Protein AF-A0A7J5C354-F1 (afdb_monomer_lite)

Radius of gyration: 28.94 Å; chains: 1; bounding box: 84×66×58 Å

pLDDT: mean 75.02, std 18.21, range [40.84, 97.62]

Secondary structure (DSSP, 8-state):
---------------------------PPPSSSSS--TT-TTTTSTTEEEEEPEEESSPPSEEEEPPGGGTT-EEEEEGGGTEEEEE----SSPPEEEEEE-SSSSSEEEEEE-S-TT-EEEEE----TT--

Structure (mmCIF, N/CA/C/O backbone):
data_AF-A0A7J5C354-F1
#
_entry.id   AF-A0A7J5C354-F1
#
loop_
_atom_site.group_PDB
_atom_site.id
_atom_site.type_symbol
_atom_site.label_atom_id
_atom_site.label_alt_id
_atom_site.label_comp_id
_atom_site.label_asym_id
_atom_site.label_entity_id
_atom_site.label_seq_id
_atom_site.pdbx_PDB_ins_code
_atom_site.Cartn_x
_atom_site.Cartn_y
_atom_site.Cartn_z
_atom_site.occupancy
_atom_site.B_iso_or_equiv
_atom_site.auth_seq_id
_atom_site.auth_comp_id
_atom_site.auth_asym_id
_atom_site.auth_atom_id
_atom_site.pdbx_PDB_model_num
ATOM 1 N N . MET A 1 1 ? -69.426 -52.991 -34.929 1.00 41.06 1 MET A N 1
ATOM 2 C CA . MET A 1 1 ? -69.082 -53.230 -36.351 1.00 41.06 1 MET A CA 1
ATOM 3 C C . MET A 1 1 ? -67.685 -52.694 -36.644 1.00 41.06 1 MET A C 1
ATOM 5 O O . MET A 1 1 ? -67.251 -51.748 -36.005 1.00 41.06 1 MET A O 1
ATOM 9 N N . ARG A 1 2 ? -66.970 -53.390 -37.529 1.00 40.84 2 ARG A N 1
ATOM 10 C CA . ARG A 1 2 ? -65.531 -53.317 -37.840 1.00 40.84 2 ARG A CA 1
ATOM 11 C C . ARG A 1 2 ? -65.132 -52.102 -38.697 1.00 40.84 2 ARG A C 1
ATOM 13 O O . ARG A 1 2 ? -65.842 -51.805 -39.645 1.00 40.84 2 ARG A O 1
ATOM 20 N N . SER A 1 3 ? -63.875 -51.668 -38.505 1.00 42.50 3 SER A N 1
ATOM 21 C CA . SER A 1 3 ? -62.940 -51.112 -39.516 1.00 42.50 3 SER A CA 1
ATOM 22 C C . SER A 1 3 ? -63.270 -49.700 -40.048 1.00 42.50 3 SER A C 1
ATOM 24 O O . SER A 1 3 ? -64.398 -49.422 -40.409 1.00 42.50 3 SER A O 1
ATOM 26 N N . ARG A 1 4 ? -62.328 -48.756 -40.178 1.00 48.09 4 ARG A N 1
ATOM 27 C CA . ARG A 1 4 ? -61.074 -48.873 -40.938 1.00 48.09 4 ARG A CA 1
ATOM 28 C C . ARG A 1 4 ? -59.965 -47.964 -40.399 1.00 48.09 4 ARG A C 1
ATOM 30 O O . ARG A 1 4 ? -60.183 -46.802 -40.081 1.00 48.09 4 ARG A O 1
ATOM 37 N N . ARG A 1 5 ? -58.751 -48.521 -40.394 1.00 53.00 5 ARG A N 1
ATOM 38 C CA . ARG A 1 5 ? -57.476 -47.796 -40.337 1.00 53.00 5 ARG A CA 1
ATOM 39 C C . ARG A 1 5 ? -57.291 -46.985 -41.623 1.00 53.00 5 ARG A C 1
ATOM 41 O O . ARG A 1 5 ? -57.508 -47.521 -42.707 1.00 53.00 5 ARG A O 1
ATOM 48 N N . GLY A 1 6 ? -56.790 -45.762 -41.493 1.00 42.88 6 GLY A N 1
ATOM 49 C CA . GLY A 1 6 ? -56.187 -44.994 -42.579 1.00 42.88 6 GLY A CA 1
ATOM 50 C C . GLY A 1 6 ? -54.877 -44.393 -42.085 1.00 42.88 6 GLY A C 1
ATOM 51 O O . GLY A 1 6 ? -54.881 -43.413 -41.352 1.00 42.88 6 GLY A O 1
ATOM 52 N N . ALA A 1 7 ? -53.763 -45.035 -42.433 1.00 50.69 7 ALA A N 1
ATOM 53 C CA . ALA A 1 7 ? -52.416 -44.565 -42.148 1.00 50.69 7 ALA A CA 1
ATOM 54 C C . ALA A 1 7 ? -51.998 -43.534 -43.209 1.00 50.69 7 ALA A C 1
ATOM 56 O O . ALA A 1 7 ? -51.934 -43.862 -44.393 1.00 50.69 7 ALA A O 1
ATOM 57 N N . GLY A 1 8 ? -51.690 -42.309 -42.780 1.00 41.59 8 GLY A N 1
ATOM 58 C CA . GLY A 1 8 ? -51.136 -41.237 -43.608 1.00 41.59 8 GLY A CA 1
ATOM 59 C C . GLY A 1 8 ? -49.767 -40.822 -43.078 1.00 41.59 8 GLY A C 1
ATOM 60 O O . GLY A 1 8 ? -49.633 -40.423 -41.931 1.00 41.59 8 GLY A O 1
ATOM 61 N N . LYS A 1 9 ? -48.742 -41.011 -43.902 1.00 46.34 9 LYS A N 1
ATOM 62 C CA . LYS A 1 9 ? -47.310 -40.933 -43.594 1.00 46.34 9 LYS A CA 1
ATOM 63 C C . LYS A 1 9 ? -46.819 -39.530 -43.187 1.00 46.34 9 LYS A C 1
ATOM 65 O O . LYS A 1 9 ? -47.118 -38.559 -43.860 1.00 46.34 9 LYS A O 1
ATOM 70 N N . ARG A 1 10 ? -45.894 -39.545 -42.214 1.00 53.97 10 ARG A N 1
ATOM 71 C CA . ARG A 1 10 ? -44.589 -38.846 -42.175 1.00 53.97 10 ARG A CA 1
ATOM 72 C C . ARG A 1 10 ? -44.580 -37.332 -42.436 1.00 53.97 10 ARG A C 1
ATOM 74 O O . ARG A 1 10 ? -44.606 -36.942 -43.590 1.00 53.97 10 ARG A O 1
ATOM 81 N N . VAL A 1 11 ? -44.193 -36.558 -41.419 1.00 53.00 11 VAL A N 1
ATOM 82 C CA . VAL A 1 11 ? -43.000 -35.694 -41.514 1.00 53.00 11 VAL A CA 1
ATOM 83 C C . VAL A 1 11 ? -42.282 -35.718 -40.164 1.00 53.00 11 VAL A C 1
ATOM 85 O O . VAL A 1 11 ? -42.806 -35.286 -39.144 1.00 53.00 11 VAL A O 1
ATOM 88 N N . ARG A 1 12 ? -41.074 -36.287 -40.172 1.00 53.81 12 ARG A N 1
ATOM 89 C CA . ARG A 1 12 ? -40.059 -36.086 -39.137 1.00 53.81 12 ARG A CA 1
ATOM 90 C C . ARG A 1 12 ? -39.558 -34.652 -39.290 1.00 53.81 12 ARG A C 1
ATOM 92 O O . ARG A 1 12 ? -39.029 -34.323 -40.345 1.00 53.81 12 ARG A O 1
ATOM 99 N N . GLY A 1 13 ? -39.706 -33.837 -38.259 1.00 43.84 13 GLY A N 1
ATOM 100 C CA . GLY A 1 13 ? -39.138 -32.495 -38.206 1.00 43.84 13 GLY A CA 1
ATOM 101 C C . GLY A 1 13 ? -38.807 -32.165 -36.765 1.00 43.84 13 GLY A C 1
ATOM 102 O O . GLY A 1 13 ? -39.569 -31.477 -36.098 1.00 43.84 13 GLY A O 1
ATOM 103 N N . ALA A 1 14 ? -37.716 -32.739 -36.261 1.00 53.66 14 ALA A N 1
ATOM 104 C CA . ALA A 1 14 ? -37.147 -32.341 -34.984 1.00 53.66 14 ALA A CA 1
ATOM 105 C C . ALA A 1 14 ? -36.597 -30.918 -35.144 1.00 53.66 14 ALA A C 1
ATOM 107 O O . ALA A 1 14 ? -35.509 -30.728 -35.681 1.00 53.66 14 ALA A O 1
ATOM 108 N N . PHE A 1 15 ? -37.362 -29.919 -34.711 1.00 48.12 15 PHE A N 1
ATOM 109 C CA . PHE A 1 15 ? -36.825 -28.585 -34.484 1.00 48.12 15 PHE A CA 1
ATOM 110 C C . PHE A 1 15 ? -36.019 -28.630 -33.183 1.00 48.12 15 PHE A C 1
ATOM 112 O O . PHE A 1 15 ? -36.548 -28.442 -32.091 1.00 48.12 15 PHE A O 1
ATOM 119 N N . LEU A 1 16 ? -34.728 -28.945 -33.311 1.00 48.88 16 LEU A N 1
ATOM 120 C CA . LEU A 1 16 ? -33.728 -28.651 -32.291 1.00 48.88 16 LEU A CA 1
ATOM 121 C C . LEU A 1 16 ? -33.633 -27.127 -32.178 1.00 48.88 16 LEU A C 1
ATOM 123 O O . LEU A 1 16 ? -32.954 -26.474 -32.968 1.00 48.88 16 LEU A O 1
ATOM 127 N N . ALA A 1 17 ? -34.359 -26.557 -31.220 1.00 55.78 17 ALA A N 1
ATOM 128 C CA . ALA A 1 17 ? -34.160 -25.180 -30.807 1.00 55.78 17 ALA A CA 1
ATOM 129 C C . ALA A 1 17 ? -32.793 -25.090 -30.114 1.00 55.78 17 ALA A C 1
ATOM 131 O O . ALA A 1 17 ? -32.635 -25.496 -28.963 1.00 55.78 17 ALA A O 1
ATOM 132 N N . PHE A 1 18 ? -31.786 -24.602 -30.838 1.00 49.00 18 PHE A N 1
ATOM 133 C CA . PHE A 1 18 ? -30.510 -24.202 -30.257 1.00 49.00 18 PHE A CA 1
ATOM 134 C C . PHE A 1 18 ? -30.763 -22.965 -29.387 1.00 49.00 18 PHE A C 1
ATOM 136 O O . PHE A 1 18 ? -30.894 -21.850 -29.892 1.00 49.00 18 PHE A O 1
ATOM 143 N N . VAL A 1 19 ? -30.878 -23.159 -28.074 1.00 58.47 19 VAL A N 1
ATOM 144 C CA . VAL A 1 19 ? -30.864 -22.057 -27.109 1.00 58.47 19 VAL A CA 1
ATOM 145 C C . VAL A 1 19 ? -29.415 -21.584 -27.001 1.00 58.47 19 VAL A C 1
ATOM 147 O O . VAL A 1 19 ? -28.620 -22.138 -26.250 1.00 58.47 19 VAL A O 1
ATOM 150 N N . MET A 1 20 ? -29.048 -20.583 -27.800 1.00 58.53 20 MET A N 1
ATOM 151 C CA . MET A 1 20 ? -27.792 -19.852 -27.629 1.00 58.53 20 MET A CA 1
ATOM 152 C C . MET A 1 20 ? -27.922 -18.951 -26.395 1.00 58.53 20 MET A C 1
ATOM 154 O O . MET A 1 20 ? -28.335 -17.798 -26.493 1.00 58.53 20 MET A O 1
ATOM 158 N N . THR A 1 21 ? -27.579 -19.465 -25.214 1.00 58.56 21 THR A N 1
ATOM 159 C CA . THR A 1 21 ? -27.272 -18.610 -24.062 1.00 58.56 21 THR A CA 1
ATOM 160 C C . THR A 1 21 ? -25.921 -17.949 -24.308 1.00 58.56 21 THR A C 1
ATOM 162 O O . THR A 1 21 ? -24.876 -18.493 -23.956 1.00 58.56 21 THR A O 1
ATOM 165 N N . ALA A 1 22 ? -25.934 -16.775 -24.937 1.00 60.44 22 ALA A N 1
ATOM 166 C CA . ALA A 1 22 ? -24.787 -15.883 -24.932 1.00 60.44 22 ALA A CA 1
ATOM 167 C C . ALA A 1 22 ? -24.626 -15.329 -23.509 1.00 60.44 22 ALA A C 1
ATOM 169 O O . ALA A 1 22 ? -25.259 -14.343 -23.135 1.00 60.44 22 ALA A O 1
ATOM 170 N N . VAL A 1 23 ? -23.806 -15.988 -22.688 1.00 58.62 23 VAL A N 1
ATOM 171 C CA . VAL A 1 23 ? -23.314 -15.394 -21.442 1.00 58.62 23 VAL A CA 1
ATOM 172 C C . VAL A 1 23 ? -22.273 -14.359 -21.849 1.00 58.62 23 VAL A C 1
ATOM 174 O O . VAL A 1 23 ? -21.093 -14.666 -22.008 1.00 58.62 23 VAL A O 1
ATOM 177 N N . ALA A 1 24 ? -22.721 -13.131 -22.089 1.00 59.75 24 ALA A N 1
ATOM 178 C CA . ALA A 1 24 ? -21.814 -12.007 -22.209 1.00 59.75 24 ALA A CA 1
ATOM 179 C C . ALA A 1 24 ? -21.219 -11.745 -20.820 1.00 59.75 24 ALA A C 1
ATOM 181 O O . ALA A 1 24 ? -21.842 -11.107 -19.971 1.00 59.75 24 ALA A O 1
ATOM 182 N N . VAL A 1 25 ? -20.020 -12.275 -20.571 1.00 57.56 25 VAL A N 1
ATOM 183 C CA . VAL A 1 25 ? -19.185 -11.830 -19.454 1.00 57.56 25 VAL A CA 1
ATOM 184 C C . VAL A 1 25 ? -18.663 -10.455 -19.844 1.00 57.56 25 VA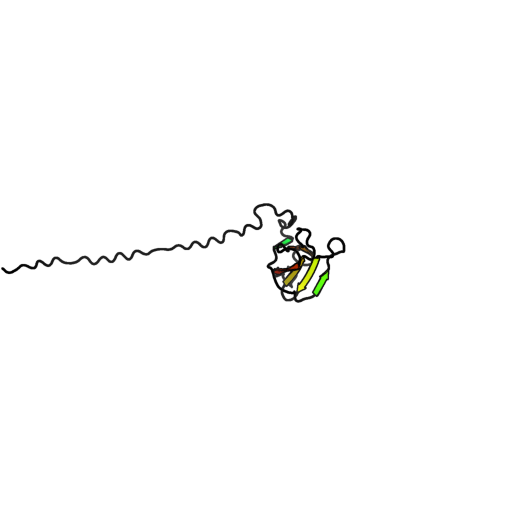L A C 1
ATOM 186 O O . VAL A 1 25 ? -17.571 -10.307 -20.387 1.00 57.56 25 VAL A O 1
ATOM 189 N N . PHE A 1 26 ? -19.480 -9.432 -19.620 1.00 51.19 26 PHE A N 1
ATOM 190 C CA . PHE A 1 26 ? -18.960 -8.082 -19.549 1.00 51.19 26 PHE A CA 1
ATOM 191 C C . PHE A 1 26 ? -18.091 -8.041 -18.295 1.00 51.19 26 PHE A C 1
ATOM 193 O O . PHE A 1 26 ? -18.604 -7.988 -17.177 1.00 51.19 26 PHE A O 1
ATOM 200 N N . ALA A 1 27 ? -16.771 -8.096 -18.473 1.00 59.84 27 ALA A N 1
ATOM 201 C CA . ALA A 1 27 ? -15.861 -7.515 -17.503 1.00 59.84 27 ALA A CA 1
ATOM 202 C C . ALA A 1 27 ? -16.174 -6.015 -17.487 1.00 59.84 27 ALA A C 1
ATOM 204 O O . ALA A 1 27 ? -15.589 -5.234 -18.234 1.00 59.84 27 ALA A O 1
ATOM 205 N N . ALA A 1 28 ? -17.201 -5.631 -16.726 1.00 52.44 28 ALA A N 1
ATOM 206 C CA . ALA A 1 28 ? -17.441 -4.238 -16.430 1.00 52.44 28 ALA A CA 1
ATOM 207 C C . ALA A 1 28 ? -16.132 -3.708 -15.830 1.00 52.44 28 ALA A C 1
ATOM 209 O O . ALA A 1 28 ? -15.586 -4.371 -14.938 1.00 52.44 28 ALA A O 1
ATOM 210 N N . PRO A 1 29 ? -15.589 -2.579 -16.317 1.00 45.75 29 PRO A N 1
ATOM 211 C CA . PRO A 1 29 ? -14.479 -1.945 -15.631 1.00 45.75 29 PRO A CA 1
ATOM 212 C C . PRO A 1 29 ? -14.900 -1.779 -14.173 1.00 45.75 29 PRO A C 1
ATOM 214 O O . PRO A 1 29 ? -15.980 -1.254 -13.886 1.00 45.75 29 PRO A O 1
ATOM 217 N N . THR A 1 30 ? -14.100 -2.318 -13.255 1.00 49.75 30 THR A N 1
ATOM 218 C CA . THR A 1 30 ? -14.348 -2.149 -11.827 1.00 49.75 30 THR A CA 1
ATOM 219 C C . THR A 1 30 ? -14.475 -0.650 -11.560 1.00 49.75 30 THR A C 1
ATOM 221 O O . THR A 1 30 ? -13.612 0.106 -12.014 1.00 49.75 30 THR A O 1
ATOM 224 N N . PRO A 1 31 ? -15.531 -0.188 -10.870 1.00 47.19 31 PRO A N 1
ATOM 225 C CA . PRO A 1 31 ? -15.705 1.219 -10.548 1.00 47.19 31 PRO A CA 1
ATOM 226 C C . PRO A 1 31 ? -14.689 1.602 -9.467 1.00 47.19 31 PRO A C 1
ATOM 228 O O . PRO A 1 31 ? -15.018 1.692 -8.291 1.00 47.19 31 PRO A O 1
ATOM 231 N N . SER A 1 32 ? -13.428 1.769 -9.850 1.00 53.28 32 SER A N 1
ATOM 232 C CA . SER A 1 32 ? -12.377 2.304 -8.984 1.00 53.28 32 SER A CA 1
ATOM 233 C C . SER 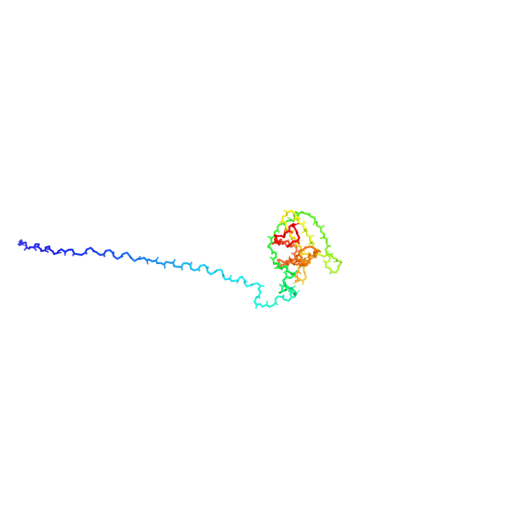A 1 32 ? -11.823 3.632 -9.490 1.00 53.28 32 SER A C 1
ATOM 235 O O . SER A 1 32 ? -10.982 4.207 -8.813 1.00 53.28 32 SER A O 1
ATOM 237 N N . MET A 1 33 ? -12.264 4.132 -10.654 1.00 52.56 33 MET A N 1
ATOM 238 C CA . MET A 1 33 ? -11.662 5.326 -11.275 1.00 52.56 33 MET A CA 1
ATOM 239 C C . MET A 1 33 ? -12.642 6.245 -12.028 1.00 52.56 33 MET A C 1
ATOM 241 O O . MET A 1 33 ? -12.201 7.056 -12.833 1.00 52.56 33 MET A O 1
ATOM 245 N N . ALA A 1 34 ? -13.960 6.118 -11.835 1.00 44.38 34 ALA A N 1
ATOM 246 C CA . ALA A 1 34 ? -14.932 6.924 -12.596 1.00 44.38 34 ALA A CA 1
ATOM 247 C C . ALA A 1 34 ? -15.381 8.218 -11.891 1.00 44.38 34 ALA A C 1
ATOM 249 O O . ALA A 1 34 ? -15.974 9.078 -12.532 1.00 44.38 34 ALA A O 1
ATOM 250 N N . ASP A 1 35 ? -15.075 8.377 -10.604 1.00 45.75 35 ASP A N 1
ATOM 251 C CA . ASP A 1 35 ? -15.229 9.639 -9.882 1.00 45.75 35 ASP A CA 1
ATOM 252 C C . ASP A 1 35 ? -13.925 9.847 -9.114 1.00 45.75 35 ASP A C 1
ATOM 254 O O . ASP A 1 35 ? -13.480 8.930 -8.420 1.00 45.75 35 ASP A O 1
ATOM 258 N N . GLY A 1 36 ? -13.239 10.962 -9.360 1.00 49.16 36 GLY A N 1
ATOM 259 C CA . GLY A 1 36 ? -11.841 11.161 -8.981 1.00 49.16 36 GLY A CA 1
ATOM 260 C C . GLY A 1 36 ? -11.607 10.893 -7.497 1.00 49.16 36 GLY A C 1
ATOM 261 O O . GLY A 1 36 ? -11.952 11.715 -6.649 1.00 49.16 36 GLY A O 1
ATOM 262 N N . ASP A 1 37 ? -11.003 9.747 -7.175 1.00 55.84 37 ASP A N 1
ATOM 263 C CA . ASP A 1 37 ? -10.562 9.455 -5.819 1.00 55.84 37 ASP A CA 1
ATOM 264 C C . ASP A 1 37 ? -9.441 10.441 -5.485 1.00 55.84 37 ASP A C 1
ATOM 266 O O . ASP A 1 37 ? -8.295 10.269 -5.900 1.00 55.84 37 ASP A O 1
ATOM 270 N N . LEU A 1 38 ? -9.779 11.501 -4.745 1.00 59.56 38 LEU A N 1
ATOM 271 C CA . LEU A 1 38 ? -8.856 12.567 -4.340 1.00 59.56 38 LEU A CA 1
ATOM 272 C C . LEU A 1 38 ? -7.647 12.045 -3.539 1.00 59.56 38 LEU A C 1
ATOM 274 O O . LEU A 1 38 ? -6.719 12.801 -3.266 1.00 59.56 38 LEU A O 1
ATOM 278 N N . TYR A 1 39 ? -7.636 10.767 -3.148 1.00 62.66 39 TYR A N 1
ATOM 279 C CA . TYR A 1 39 ? -6.470 10.107 -2.562 1.00 62.66 39 TYR A CA 1
ATOM 280 C C . TYR A 1 39 ? -5.390 9.734 -3.580 1.00 62.66 39 TYR A C 1
ATOM 282 O O . TYR A 1 39 ? -4.227 9.603 -3.210 1.00 62.66 39 TYR A O 1
ATOM 290 N N . PHE A 1 40 ? -5.753 9.566 -4.847 1.00 71.69 40 PHE A N 1
ATOM 291 C CA . PHE A 1 40 ? -4.880 9.104 -5.920 1.00 71.69 40 PHE A CA 1
ATOM 292 C C . PHE A 1 40 ? -4.505 10.242 -6.883 1.00 71.69 40 PHE A C 1
ATOM 294 O O . PHE A 1 40 ? -4.404 10.060 -8.096 1.00 71.69 40 PHE A O 1
ATOM 301 N N . VAL A 1 41 ? -4.256 11.439 -6.340 1.00 66.38 41 VAL A N 1
ATOM 302 C CA . VAL A 1 41 ? -3.711 12.561 -7.119 1.00 66.38 41 VAL A CA 1
ATOM 303 C C . VAL A 1 41 ? -2.344 12.158 -7.685 1.00 66.38 41 VAL A C 1
ATOM 305 O O . VAL A 1 41 ? -1.414 11.876 -6.931 1.00 66.38 41 VAL A O 1
ATOM 308 N N . GLY A 1 42 ? -2.230 12.124 -9.017 1.00 69.44 42 GLY A N 1
ATOM 309 C CA . GLY A 1 42 ? -1.021 11.708 -9.743 1.00 69.44 42 GLY A CA 1
ATOM 310 C C . GLY A 1 42 ? -1.066 10.290 -10.323 1.00 69.44 42 GLY A C 1
ATOM 311 O O . GLY A 1 42 ? -0.225 9.956 -11.152 1.00 69.44 42 GLY A O 1
ATOM 312 N N . CYS A 1 43 ? -2.074 9.483 -9.979 1.00 80.31 43 CYS A N 1
ATOM 313 C CA . CYS A 1 43 ? -2.250 8.125 -10.514 1.00 80.31 43 CYS A CA 1
ATOM 314 C C . CYS A 1 43 ? -2.742 8.074 -11.965 1.00 80.31 43 CYS A C 1
ATOM 316 O O . CYS A 1 43 ? -2.750 7.011 -12.575 1.00 80.31 43 CYS A O 1
ATOM 318 N N . GLU A 1 44 ? -3.147 9.215 -12.521 1.00 79.50 44 GLU A N 1
ATOM 319 C CA . GLU A 1 44 ? -3.451 9.364 -13.949 1.00 79.50 44 GLU A CA 1
ATOM 320 C C . GLU A 1 44 ? -2.176 9.409 -14.807 1.00 79.50 44 GLU A C 1
ATOM 322 O O . GLU A 1 44 ? -2.221 9.210 -16.020 1.00 79.50 44 GLU A O 1
ATOM 327 N N . GLY A 1 45 ? -1.024 9.687 -14.188 1.00 78.38 45 GLY A N 1
ATOM 328 C CA . GLY A 1 45 ? 0.258 9.726 -14.871 1.00 78.38 45 GLY A CA 1
ATOM 329 C C . GLY A 1 45 ? 0.829 8.330 -15.094 1.00 78.38 45 GLY A C 1
ATOM 330 O O . GLY A 1 45 ? 0.829 7.496 -14.195 1.00 78.38 45 GLY A O 1
ATOM 331 N N . SER A 1 46 ? 1.447 8.106 -16.257 1.00 82.31 46 SER A N 1
ATOM 332 C CA . SER A 1 46 ? 2.134 6.845 -16.586 1.00 82.31 46 SER A CA 1
ATOM 333 C C . SER A 1 46 ? 3.353 6.536 -15.705 1.00 82.31 46 SER A C 1
ATOM 335 O O . SER A 1 46 ? 3.982 5.499 -15.872 1.00 82.31 46 SER A O 1
ATOM 337 N N . TYR A 1 47 ? 3.727 7.451 -14.808 1.00 82.06 47 TYR A N 1
ATOM 338 C CA . TYR A 1 47 ? 4.836 7.314 -13.865 1.00 82.06 47 TYR A CA 1
ATOM 339 C C . TYR A 1 47 ? 4.405 6.727 -12.510 1.00 82.06 47 TYR A C 1
ATOM 341 O O . TYR A 1 47 ? 5.262 6.484 -11.657 1.00 82.06 47 TYR A O 1
ATOM 349 N N . ALA A 1 48 ? 3.101 6.516 -12.297 1.00 87.12 48 ALA A N 1
ATOM 350 C CA . ALA A 1 48 ? 2.540 6.014 -11.052 1.00 87.12 48 ALA A CA 1
ATOM 351 C C . ALA A 1 48 ? 1.687 4.755 -11.278 1.00 87.12 48 ALA A C 1
ATOM 353 O O . ALA A 1 48 ? 0.963 4.644 -12.263 1.00 87.12 48 ALA A O 1
ATOM 354 N N . SER A 1 49 ? 1.744 3.819 -10.331 1.00 87.62 49 SER A N 1
ATOM 355 C CA . SER A 1 49 ? 0.798 2.702 -10.223 1.00 87.62 49 SER A CA 1
ATOM 356 C C . SER A 1 49 ? 0.086 2.763 -8.879 1.00 87.62 49 SER A C 1
ATOM 358 O O . SER A 1 49 ? 0.716 2.987 -7.844 1.00 87.62 49 SER A O 1
ATOM 360 N N . CYS A 1 50 ? -1.232 2.597 -8.879 1.00 90.19 50 CYS A N 1
ATOM 361 C CA . CYS A 1 50 ? -2.063 2.877 -7.716 1.00 90.19 50 CYS A CA 1
ATOM 362 C C . CYS A 1 50 ? -3.093 1.780 -7.513 1.00 90.19 50 CYS A C 1
ATOM 364 O O . CYS A 1 50 ? -3.879 1.488 -8.410 1.00 90.19 50 CYS A O 1
ATOM 366 N N . LEU A 1 51 ? -3.081 1.173 -6.328 1.00 92.00 51 LEU A N 1
ATOM 367 C CA . LEU A 1 51 ? -3.897 0.012 -6.006 1.00 92.00 51 LEU A CA 1
ATOM 368 C C . LEU A 1 51 ? -4.615 0.205 -4.667 1.00 92.00 51 LEU A C 1
ATOM 370 O O . LEU A 1 51 ? -4.057 0.712 -3.688 1.00 92.00 51 LEU A O 1
ATOM 374 N N . ILE A 1 52 ? -5.862 -0.261 -4.618 1.00 94.25 52 ILE A N 1
ATOM 375 C CA . ILE A 1 52 ? -6.589 -0.472 -3.366 1.00 94.25 52 ILE A CA 1
ATOM 376 C C . ILE A 1 52 ? -6.229 -1.869 -2.868 1.00 94.25 52 ILE A C 1
ATOM 378 O O . ILE A 1 52 ? -6.408 -2.860 -3.578 1.00 94.25 52 ILE A O 1
ATOM 382 N N . GLY A 1 53 ? -5.695 -1.949 -1.653 1.00 95.06 53 GLY A N 1
ATOM 383 C CA . GLY A 1 53 ? -5.213 -3.205 -1.104 1.00 95.06 53 GLY A CA 1
ATOM 384 C C . GLY A 1 53 ? -6.347 -4.162 -0.736 1.00 95.06 53 GLY A C 1
ATOM 385 O O . GLY A 1 53 ? -7.413 -3.764 -0.264 1.00 95.06 53 GLY A O 1
ATOM 386 N N . THR A 1 54 ? -6.082 -5.457 -0.890 1.00 97.19 54 THR A N 1
ATOM 387 C CA . THR A 1 54 ? -6.975 -6.522 -0.417 1.00 97.19 54 THR A CA 1
ATOM 388 C C . THR A 1 54 ? -6.676 -6.830 1.044 1.00 97.19 54 THR A C 1
ATOM 390 O O . THR A 1 54 ? -5.508 -6.947 1.409 1.00 97.19 54 THR A O 1
ATOM 393 N N . LYS A 1 55 ? -7.703 -6.976 1.890 1.00 97.62 55 LYS A N 1
ATOM 394 C CA . LYS A 1 55 ? -7.532 -7.299 3.316 1.00 97.62 55 LYS A CA 1
ATOM 395 C C . LYS A 1 55 ? -6.774 -8.616 3.505 1.00 97.62 55 LYS A C 1
ATOM 397 O O . LYS A 1 55 ? -7.111 -9.616 2.875 1.00 97.62 55 LYS A O 1
ATOM 402 N N . VAL A 1 56 ? -5.794 -8.625 4.403 1.00 97.06 56 VAL A N 1
ATOM 403 C CA . VAL A 1 56 ? -4.968 -9.798 4.728 1.00 97.06 56 VAL A CA 1
ATOM 404 C C . VAL A 1 56 ? -4.698 -9.894 6.233 1.00 97.06 56 VAL A C 1
ATOM 406 O O . VAL A 1 56 ? -5.096 -9.025 7.011 1.00 97.06 56 VAL A O 1
ATOM 409 N N . GLY A 1 57 ? -4.051 -10.988 6.643 1.00 95.19 57 GLY A N 1
ATOM 410 C CA . GLY A 1 57 ? -3.490 -11.147 7.984 1.00 95.19 57 GLY A CA 1
ATOM 411 C C . GLY A 1 57 ? -2.187 -10.366 8.172 1.00 95.19 57 GLY A C 1
ATOM 412 O O . GLY A 1 57 ? -1.945 -9.361 7.509 1.00 95.19 57 GLY A O 1
ATOM 413 N N . LEU A 1 58 ? -1.344 -10.834 9.094 1.00 92.12 58 LEU A N 1
ATOM 414 C CA . LEU A 1 58 ? -0.036 -10.222 9.321 1.00 92.12 58 LEU A CA 1
ATOM 415 C C . LEU A 1 58 ? 0.856 -10.343 8.071 1.00 92.12 58 LEU A C 1
ATOM 417 O O . LEU A 1 58 ? 0.823 -11.380 7.406 1.00 92.12 58 LEU A O 1
ATOM 421 N N . PRO A 1 59 ? 1.647 -9.305 7.763 1.00 91.12 59 PRO A N 1
ATOM 422 C CA . PRO A 1 59 ? 2.550 -9.313 6.622 1.00 91.12 59 PRO A CA 1
ATOM 423 C C . PRO A 1 59 ? 3.788 -10.183 6.873 1.00 91.12 59 PRO A C 1
ATOM 425 O O . PRO A 1 59 ? 4.255 -10.313 8.007 1.00 91.12 59 PRO A O 1
ATOM 428 N N . SER A 1 60 ? 4.354 -10.719 5.795 1.00 80.56 60 SER A N 1
ATOM 429 C CA . SER A 1 60 ? 5.755 -11.140 5.707 1.00 80.56 60 SER A CA 1
ATOM 430 C C . SER A 1 60 ? 6.605 -9.993 5.140 1.00 80.56 60 SER A C 1
ATOM 432 O O . SER A 1 60 ? 6.094 -9.111 4.451 1.00 80.56 60 SER A O 1
ATOM 434 N N . GLY A 1 61 ? 7.908 -9.979 5.436 1.00 84.56 61 GLY A N 1
ATOM 435 C CA . GLY A 1 61 ? 8.860 -9.031 4.841 1.00 84.56 61 GLY A CA 1
ATOM 436 C C . GLY A 1 61 ? 9.414 -7.974 5.797 1.00 84.56 61 GLY A C 1
ATOM 437 O O . GLY A 1 61 ? 9.320 -8.088 7.021 1.00 84.56 61 GLY A O 1
ATOM 438 N N . GLN A 1 62 ? 10.057 -6.956 5.223 1.00 87.12 62 GLN A N 1
ATOM 439 C CA . GLN A 1 62 ? 10.676 -5.872 5.982 1.00 87.12 62 GLN A CA 1
ATOM 440 C C . GLN A 1 62 ? 9.640 -4.794 6.279 1.00 87.12 62 GLN A C 1
ATOM 442 O O . GLN A 1 62 ? 9.059 -4.215 5.364 1.00 87.12 62 GLN A O 1
ATOM 447 N N . CYS A 1 63 ? 9.415 -4.532 7.564 1.00 88.81 63 CYS A N 1
ATOM 448 C CA . CYS A 1 63 ? 8.410 -3.589 8.035 1.00 88.81 63 CYS A CA 1
ATOM 449 C C . CYS A 1 63 ? 9.039 -2.289 8.535 1.00 88.81 63 CYS A C 1
ATOM 451 O O . CYS A 1 63 ? 10.037 -2.297 9.253 1.00 88.81 63 CYS A O 1
ATOM 453 N N . MET A 1 64 ? 8.394 -1.177 8.210 1.00 85.25 64 MET A N 1
ATOM 454 C CA . MET A 1 64 ? 8.708 0.160 8.690 1.00 85.25 64 MET A CA 1
ATOM 455 C C . MET A 1 64 ? 7.429 0.857 9.158 1.00 85.25 64 MET A C 1
ATOM 457 O O . MET A 1 64 ? 6.320 0.551 8.716 1.00 85.25 64 MET A O 1
ATOM 461 N N . THR A 1 65 ? 7.581 1.823 10.053 1.00 82.69 65 THR A N 1
ATOM 462 C CA . THR A 1 65 ? 6.490 2.716 10.454 1.00 82.69 65 THR A CA 1
ATOM 463 C C . THR A 1 65 ? 6.616 4.011 9.663 1.00 82.69 65 THR A C 1
ATOM 465 O O . THR A 1 65 ? 7.727 4.506 9.465 1.00 82.69 65 THR A O 1
ATOM 468 N N . ALA A 1 66 ? 5.493 4.558 9.198 1.00 72.44 66 ALA A N 1
ATOM 469 C CA . ALA A 1 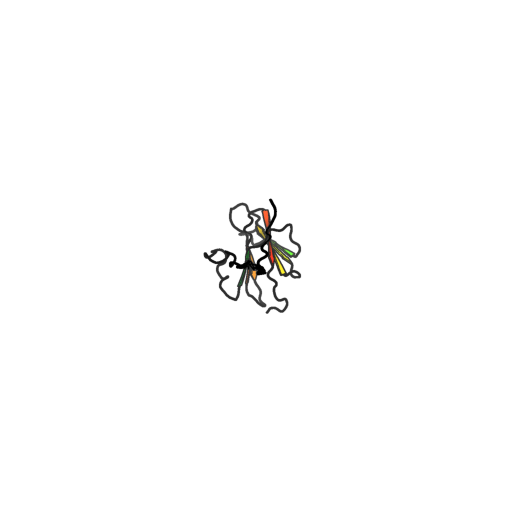66 ? 5.478 5.859 8.540 1.00 72.44 66 ALA A CA 1
ATOM 470 C C . ALA A 1 66 ? 6.012 6.964 9.475 1.00 72.44 66 ALA A C 1
ATOM 472 O O . ALA A 1 66 ? 6.094 6.795 10.695 1.00 72.44 66 ALA A O 1
ATOM 473 N N . SER A 1 67 ? 6.381 8.113 8.902 1.00 68.56 67 SER A N 1
ATOM 474 C CA . SER A 1 67 ? 6.877 9.259 9.673 1.00 68.56 67 SER A CA 1
ATOM 475 C C . SER A 1 67 ? 5.872 9.718 10.740 1.00 68.56 67 SER A C 1
ATOM 477 O O . SER A 1 67 ? 4.676 9.444 10.649 1.00 68.56 67 SER A O 1
ATOM 479 N N . ALA A 1 68 ? 6.354 10.445 11.755 1.00 53.69 68 ALA A N 1
ATOM 480 C CA . ALA A 1 68 ? 5.597 10.772 12.969 1.00 53.69 68 ALA A CA 1
ATOM 481 C C . ALA A 1 68 ? 4.205 11.396 12.727 1.00 53.69 68 ALA A C 1
ATOM 483 O O . ALA A 1 68 ? 3.285 11.115 13.490 1.00 53.69 68 ALA A O 1
ATOM 484 N N . SER A 1 69 ? 4.017 12.168 11.649 1.00 59.53 69 SER A N 1
ATOM 485 C CA . SER A 1 69 ? 2.716 12.750 11.273 1.00 59.53 69 SER A CA 1
ATOM 486 C C . SER A 1 69 ? 1.628 11.706 10.990 1.00 59.53 69 SER A C 1
ATOM 488 O O . SER A 1 69 ? 0.445 12.004 11.121 1.00 59.53 69 SER A O 1
ATOM 490 N N . TYR A 1 70 ? 2.026 10.489 10.623 1.00 64.81 70 TYR A N 1
ATOM 491 C CA . TYR A 1 70 ? 1.158 9.347 10.342 1.00 64.81 70 TYR A CA 1
ATOM 492 C C . TYR A 1 70 ? 1.682 8.083 11.029 1.00 64.81 70 TYR A C 1
ATOM 494 O O . TYR A 1 70 ? 1.481 6.986 10.517 1.00 64.81 70 TYR A O 1
ATOM 502 N N . GLY A 1 71 ? 2.369 8.219 12.171 1.00 69.25 71 GLY A N 1
ATOM 503 C CA . GLY A 1 71 ? 3.135 7.142 12.820 1.00 69.25 71 GLY A CA 1
ATOM 504 C C . GLY A 1 71 ? 2.314 5.927 13.281 1.00 69.25 71 GLY A C 1
ATOM 505 O O . GLY A 1 71 ? 2.866 4.954 13.781 1.00 69.25 71 GLY A O 1
ATOM 506 N N . SER A 1 72 ? 0.995 5.965 13.115 1.00 86.50 72 SER A N 1
ATOM 507 C CA . SER A 1 72 ? 0.086 4.828 13.251 1.00 86.50 72 SER A CA 1
ATOM 508 C C . SER A 1 72 ? 0.043 3.927 12.006 1.00 86.50 72 SER A C 1
ATOM 510 O O . SER A 1 72 ? -0.340 2.763 12.111 1.00 86.50 72 SER A O 1
ATOM 512 N N . THR A 1 73 ? 0.448 4.429 10.838 1.00 91.50 73 THR A N 1
ATOM 513 C CA . THR A 1 73 ? 0.539 3.661 9.593 1.00 91.50 73 THR A CA 1
ATOM 514 C C . THR A 1 73 ? 1.805 2.817 9.593 1.00 91.50 73 THR A C 1
ATOM 516 O O . THR A 1 73 ? 2.910 3.325 9.792 1.00 91.50 73 THR A O 1
ATOM 519 N N . GLN A 1 74 ? 1.651 1.523 9.334 1.00 93.38 74 GLN A N 1
ATOM 520 C CA . GLN A 1 74 ? 2.775 0.601 9.175 1.00 93.38 74 GLN A CA 1
ATOM 521 C C . GLN A 1 74 ? 2.804 0.091 7.743 1.00 93.38 74 GLN A C 1
ATOM 523 O O . GLN A 1 74 ? 1.758 -0.205 7.166 1.00 93.38 74 GLN A O 1
ATOM 528 N N . VAL A 1 75 ? 3.999 -0.009 7.177 1.00 93.25 75 VAL A N 1
ATOM 529 C CA . VAL A 1 75 ? 4.221 -0.455 5.806 1.00 93.25 75 VAL A CA 1
ATOM 530 C C . VAL A 1 75 ? 5.221 -1.593 5.831 1.00 93.25 75 VAL A C 1
ATOM 532 O O . VAL A 1 75 ? 6.280 -1.456 6.435 1.00 93.25 75 VAL A O 1
ATOM 535 N N . CYS A 1 76 ? 4.912 -2.705 5.175 1.00 93.19 76 CYS A N 1
ATOM 536 C CA . CYS A 1 76 ? 5.884 -3.774 4.967 1.00 93.19 76 CYS A 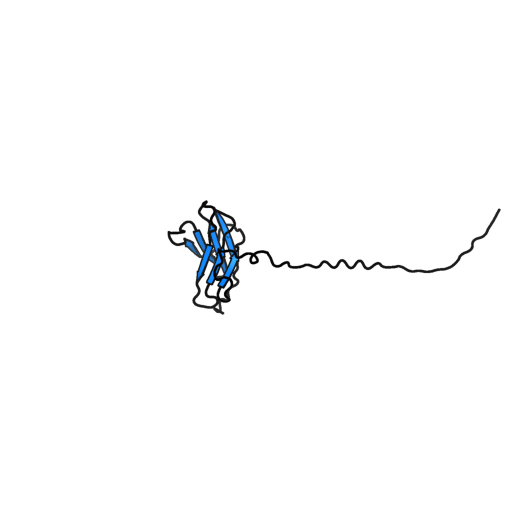CA 1
ATOM 537 C C . CYS A 1 76 ? 6.048 -4.049 3.481 1.00 93.19 76 CYS A C 1
ATOM 539 O O . CYS A 1 76 ? 5.069 -4.017 2.735 1.00 93.19 76 CYS A O 1
ATOM 541 N N . ILE A 1 77 ? 7.280 -4.312 3.062 1.00 91.12 77 ILE A N 1
ATOM 542 C CA . ILE A 1 77 ? 7.609 -4.631 1.677 1.00 91.12 77 ILE A CA 1
ATOM 543 C C . ILE A 1 77 ? 8.202 -6.035 1.648 1.00 91.12 77 ILE A C 1
ATOM 545 O O . ILE A 1 77 ? 9.184 -6.340 2.332 1.00 91.12 77 ILE A O 1
ATOM 549 N N . GLU A 1 78 ? 7.581 -6.899 0.857 1.00 90.88 78 GLU A N 1
ATOM 550 C CA . GLU A 1 78 ? 8.082 -8.229 0.536 1.00 90.88 78 GLU A CA 1
ATOM 551 C C . GLU A 1 78 ? 8.627 -8.183 -0.886 1.00 90.88 78 GLU A C 1
ATOM 553 O O . GLU A 1 78 ? 7.904 -8.405 -1.853 1.00 90.88 78 GLU A O 1
ATOM 558 N N . TYR A 1 79 ? 9.912 -7.840 -0.998 1.00 81.88 79 TYR A N 1
ATOM 559 C CA . TYR A 1 79 ? 10.560 -7.582 -2.284 1.00 81.88 79 TYR A CA 1
ATOM 560 C C . TYR A 1 79 ? 10.507 -8.769 -3.243 1.00 81.88 79 TYR A C 1
ATOM 562 O O . TYR A 1 79 ? 10.319 -8.558 -4.425 1.00 81.88 79 TYR A O 1
ATOM 570 N N . SER A 1 80 ? 10.622 -10.003 -2.745 1.00 80.75 80 SER A N 1
ATOM 571 C CA . SER A 1 80 ? 10.597 -11.209 -3.587 1.00 80.75 80 SER A CA 1
ATOM 572 C C . SER A 1 80 ? 9.199 -11.620 -4.060 1.00 80.75 80 SER A C 1
ATOM 574 O O . SER A 1 80 ? 9.081 -12.546 -4.856 1.00 80.75 80 SER A O 1
ATOM 576 N N . GLY A 1 81 ? 8.142 -11.014 -3.515 1.00 78.56 81 GLY A N 1
ATOM 577 C CA . GLY A 1 81 ? 6.754 -11.281 -3.905 1.00 78.56 81 GLY A CA 1
ATOM 578 C C . GLY A 1 81 ? 6.051 -10.061 -4.494 1.00 78.56 81 GLY A C 1
ATOM 579 O O . GLY A 1 81 ? 4.849 -10.124 -4.724 1.00 78.56 81 GLY A O 1
ATOM 580 N N . ASP A 1 82 ? 6.773 -8.952 -4.667 1.00 86.62 82 ASP A N 1
ATOM 581 C CA . ASP A 1 82 ? 6.281 -7.659 -5.150 1.00 86.62 82 ASP A CA 1
ATOM 582 C C . ASP A 1 82 ? 5.061 -7.117 -4.396 1.00 86.62 82 ASP A C 1
ATOM 584 O O . ASP A 1 82 ? 4.185 -6.422 -4.934 1.00 86.62 82 ASP A O 1
ATOM 588 N N . TYR A 1 83 ? 5.009 -7.440 -3.101 1.00 92.88 83 TYR A N 1
ATOM 589 C CA . TYR A 1 83 ? 3.900 -7.082 -2.235 1.00 92.88 83 TYR A CA 1
ATOM 590 C C . TYR A 1 83 ? 4.237 -5.893 -1.345 1.00 92.88 83 TYR A C 1
ATOM 592 O O . TYR A 1 83 ? 5.276 -5.836 -0.682 1.00 92.88 83 TYR A O 1
ATOM 600 N N . VAL A 1 84 ? 3.279 -4.971 -1.267 1.00 93.62 84 VAL A N 1
ATOM 601 C CA . VAL A 1 84 ? 3.264 -3.884 -0.287 1.00 93.62 84 VAL A CA 1
ATOM 602 C C . VAL A 1 84 ? 2.091 -4.100 0.645 1.00 93.62 84 VAL A C 1
ATOM 604 O O . VAL A 1 84 ? 0.939 -4.180 0.214 1.00 93.62 84 VAL A O 1
ATOM 607 N N . TYR A 1 85 ? 2.390 -4.165 1.932 1.00 95.81 85 TYR A N 1
ATOM 608 C CA . TYR A 1 85 ? 1.414 -4.296 2.994 1.00 95.81 85 TYR A CA 1
ATOM 609 C C . TYR A 1 85 ? 1.244 -2.962 3.702 1.00 95.81 85 TYR A C 1
ATOM 611 O O . TYR A 1 85 ? 2.236 -2.310 4.021 1.00 95.81 85 TYR A O 1
ATOM 619 N N . VAL A 1 86 ? 0.003 -2.568 3.980 1.00 95.44 86 VAL A N 1
ATOM 620 C CA . VAL A 1 86 ? -0.305 -1.305 4.665 1.00 95.44 86 VAL A CA 1
ATOM 621 C C . VAL A 1 86 ? -1.276 -1.554 5.803 1.00 95.44 86 VAL A C 1
ATOM 623 O O . VAL A 1 86 ? -2.388 -2.049 5.594 1.00 95.44 86 VAL A O 1
ATOM 626 N N . ARG A 1 87 ? -0.870 -1.179 7.013 1.00 95.62 87 ARG A N 1
ATOM 627 C CA . ARG A 1 87 ? -1.730 -1.172 8.188 1.00 95.62 87 ARG A CA 1
ATOM 628 C C . ARG A 1 87 ? -2.263 0.216 8.433 1.00 95.62 87 ARG A C 1
ATOM 630 O O . ARG A 1 87 ? -1.489 1.165 8.538 1.00 95.62 87 ARG A O 1
ATOM 637 N N . ASP A 1 88 ? -3.564 0.294 8.634 1.00 94.06 88 ASP A N 1
ATOM 638 C CA . ASP A 1 88 ? -4.160 1.442 9.288 1.00 94.06 88 ASP A CA 1
ATOM 639 C C . ASP A 1 88 ? -4.124 1.224 10.803 1.00 94.06 88 ASP A C 1
ATOM 641 O O . ASP A 1 88 ? -4.679 0.251 11.312 1.00 94.06 88 ASP A O 1
ATOM 645 N N . GLY A 1 89 ? -3.410 2.075 11.533 1.00 91.81 89 GLY A N 1
ATOM 646 C CA . GLY A 1 89 ? -3.285 1.956 12.983 1.00 91.81 89 GLY A CA 1
ATOM 647 C C . GLY A 1 89 ? -4.148 2.920 13.783 1.00 91.81 89 GLY A C 1
ATOM 648 O O . GLY A 1 89 ? -4.073 2.853 15.009 1.00 91.81 89 GLY A O 1
ATOM 649 N N . LEU A 1 90 ? -4.919 3.813 13.151 1.00 89.50 90 LEU A N 1
ATOM 650 C CA . LEU A 1 90 ? -5.636 4.877 13.855 1.00 89.50 90 LEU A CA 1
ATOM 651 C C . LEU A 1 90 ? -7.120 4.896 13.490 1.00 89.50 90 LEU A C 1
ATOM 653 O O . LEU A 1 90 ? -7.493 4.977 12.333 1.00 89.50 90 LEU A O 1
ATOM 657 N N . ALA A 1 91 ? -7.986 4.863 14.502 1.00 89.69 91 ALA A N 1
ATOM 658 C CA . ALA A 1 91 ? -9.434 4.950 14.319 1.00 89.69 91 ALA A CA 1
ATOM 659 C C . ALA A 1 91 ? -9.901 6.409 14.163 1.00 89.69 91 ALA A C 1
ATOM 661 O O . ALA A 1 91 ? -10.679 6.904 14.974 1.00 89.69 91 ALA A O 1
ATOM 662 N N . ASP A 1 92 ? -9.408 7.106 13.139 1.00 86.00 92 ASP A N 1
ATOM 663 C CA . ASP A 1 92 ? -9.743 8.508 12.837 1.00 86.00 92 ASP A CA 1
ATOM 664 C C . ASP A 1 92 ? -10.670 8.669 11.616 1.00 86.00 92 ASP A C 1
ATOM 666 O O . ASP A 1 92 ? -10.995 9.788 11.214 1.00 86.00 92 ASP A O 1
ATOM 670 N N . GLY A 1 93 ? -11.105 7.549 11.028 1.00 85.31 93 GLY A N 1
ATOM 671 C CA . GLY A 1 93 ? -11.947 7.521 9.832 1.00 85.31 93 GLY A CA 1
ATOM 672 C C . GLY A 1 93 ? -11.200 7.839 8.533 1.00 85.31 93 GLY A C 1
ATOM 673 O O . GLY A 1 93 ? -11.838 7.929 7.483 1.00 85.31 93 GLY A O 1
ATOM 674 N N . ARG A 1 94 ? -9.873 8.004 8.571 1.00 85.12 94 ARG A N 1
ATOM 675 C CA . ARG A 1 94 ? -9.031 8.205 7.388 1.00 85.12 94 ARG A CA 1
ATOM 676 C C . ARG A 1 94 ? -8.473 6.870 6.908 1.00 85.12 94 ARG A C 1
ATOM 678 O O . ARG A 1 94 ? -8.320 5.930 7.670 1.00 85.12 94 ARG A O 1
ATOM 685 N N . SER A 1 95 ? -8.158 6.788 5.618 1.00 88.50 95 SER A N 1
ATOM 686 C CA . SER A 1 95 ? -7.424 5.644 5.071 1.00 88.50 95 SER A CA 1
ATOM 687 C C . SER A 1 95 ? -5.924 5.798 5.296 1.00 88.50 95 SER A C 1
ATOM 689 O O . SER A 1 95 ? -5.367 6.857 4.997 1.00 88.50 95 SER A O 1
ATOM 691 N N . ALA A 1 96 ? -5.257 4.719 5.698 1.00 91.50 96 ALA A N 1
ATOM 692 C CA . ALA A 1 96 ? -3.803 4.629 5.616 1.00 91.50 96 ALA A CA 1
ATOM 693 C C . ALA A 1 96 ? -3.341 4.356 4.175 1.00 91.50 96 ALA A C 1
ATOM 695 O O . ALA A 1 96 ? -4.023 3.674 3.404 1.00 91.50 96 ALA A O 1
ATOM 696 N N . MET A 1 97 ? -2.169 4.871 3.805 1.00 90.44 97 MET A N 1
ATOM 697 C CA . MET A 1 97 ? -1.590 4.690 2.474 1.00 90.44 97 MET A CA 1
ATOM 698 C C . MET A 1 97 ? -0.066 4.593 2.556 1.00 90.44 97 MET A C 1
ATOM 700 O O . MET A 1 97 ? 0.567 5.334 3.304 1.00 90.44 97 MET A O 1
ATOM 704 N N . ALA A 1 98 ? 0.516 3.707 1.751 1.00 90.88 98 ALA A N 1
ATOM 705 C CA . ALA A 1 98 ? 1.941 3.711 1.450 1.00 90.88 98 ALA A CA 1
ATOM 706 C C . ALA A 1 98 ? 2.190 4.362 0.091 1.00 90.88 98 ALA A C 1
ATOM 708 O O . ALA A 1 98 ? 1.462 4.091 -0.866 1.00 90.88 98 ALA A O 1
ATOM 709 N N . ARG A 1 99 ? 3.255 5.158 0.015 1.00 89.06 99 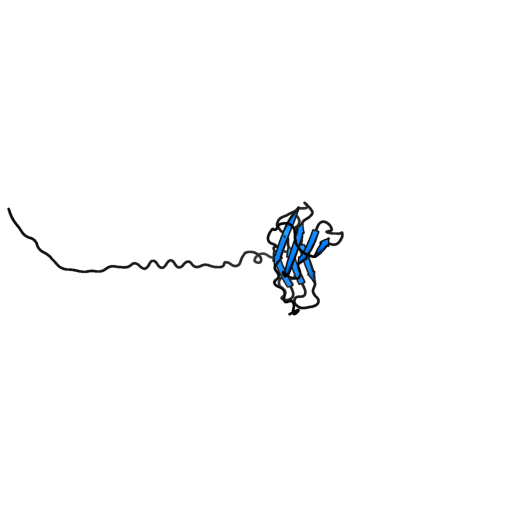ARG A N 1
ATOM 710 C CA . ARG A 1 99 ? 3.890 5.597 -1.226 1.00 89.06 99 ARG A CA 1
ATOM 711 C C . ARG A 1 99 ? 5.286 4.990 -1.256 1.00 89.06 99 ARG A C 1
ATOM 713 O O . ARG A 1 99 ? 6.049 5.193 -0.316 1.00 89.06 99 ARG A O 1
ATOM 720 N N . ILE A 1 100 ? 5.584 4.238 -2.306 1.00 86.69 100 ILE A N 1
ATOM 721 C CA . ILE A 1 100 ? 6.910 3.686 -2.566 1.00 86.69 100 ILE A CA 1
ATOM 722 C C . ILE A 1 100 ? 7.503 4.456 -3.739 1.00 86.69 100 ILE A C 1
ATOM 724 O O . ILE A 1 100 ? 6.943 4.438 -4.837 1.00 86.69 100 ILE A O 1
ATOM 728 N N . ASP A 1 101 ? 8.613 5.137 -3.486 1.00 85.81 101 ASP A N 1
ATOM 729 C CA . ASP A 1 101 ? 9.403 5.823 -4.501 1.00 85.81 101 ASP A CA 1
ATOM 730 C C . ASP A 1 101 ? 10.484 4.868 -5.034 1.00 85.81 101 ASP A C 1
ATOM 732 O O . ASP A 1 101 ? 11.070 4.095 -4.273 1.00 85.81 101 ASP A O 1
ATOM 736 N N . SER A 1 102 ? 10.744 4.905 -6.340 1.00 77.88 102 SER A N 1
ATOM 737 C CA . SER A 1 102 ? 11.832 4.152 -6.971 1.00 77.88 102 SER A CA 1
ATOM 738 C C . SER A 1 102 ? 12.641 5.049 -7.899 1.00 77.88 102 SER A C 1
ATOM 740 O O . SER A 1 102 ? 12.080 5.869 -8.624 1.00 77.88 102 SER A O 1
ATOM 742 N N . GLU A 1 103 ? 13.958 4.851 -7.913 1.00 75.69 103 GLU A N 1
ATOM 743 C CA . GLU A 1 103 ? 14.863 5.469 -8.891 1.00 75.69 103 GLU A CA 1
ATOM 744 C C . GLU A 1 103 ? 14.947 4.662 -10.201 1.00 75.69 103 GLU A C 1
ATOM 746 O O . GLU A 1 103 ? 15.475 5.147 -11.199 1.00 75.69 103 GLU A O 1
ATOM 751 N N . LEU A 1 104 ? 14.415 3.432 -10.207 1.00 68.31 104 LEU A N 1
ATOM 752 C CA . LEU A 1 104 ? 14.421 2.505 -11.341 1.00 68.31 104 LEU A CA 1
ATOM 753 C C . LEU A 1 104 ? 12.984 2.052 -11.675 1.00 68.31 104 LEU A C 1
ATOM 755 O O . LEU A 1 104 ? 12.242 1.599 -10.797 1.00 68.31 104 LEU A O 1
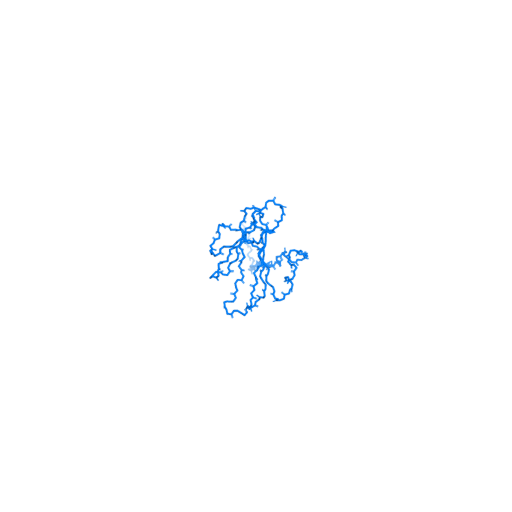ATOM 759 N N . GLY A 1 105 ? 12.585 2.150 -12.944 1.00 73.06 105 GLY A N 1
ATOM 760 C CA . GLY A 1 105 ? 11.235 1.817 -13.421 1.00 73.06 105 GLY A CA 1
ATOM 761 C C . GLY A 1 105 ? 10.197 2.903 -13.106 1.00 73.06 105 GLY A C 1
ATOM 762 O O . GLY A 1 105 ? 10.481 4.095 -13.215 1.00 73.06 105 GLY A O 1
ATOM 763 N N . LEU A 1 106 ? 8.976 2.503 -12.723 1.00 73.56 106 LEU A N 1
ATOM 764 C CA . LEU A 1 106 ? 7.928 3.448 -12.310 1.00 73.56 106 LEU A CA 1
ATOM 765 C C . LEU A 1 106 ? 8.348 4.242 -11.070 1.00 73.56 106 LEU A C 1
ATOM 767 O O . LEU A 1 106 ? 8.726 3.648 -10.054 1.00 73.56 106 LEU A O 1
ATOM 771 N N . ALA A 1 107 ? 8.197 5.567 -11.152 1.00 79.81 107 ALA A N 1
ATOM 772 C CA . ALA A 1 107 ? 8.609 6.503 -10.113 1.00 79.81 107 ALA A CA 1
ATOM 773 C C . ALA A 1 107 ? 7.855 6.270 -8.801 1.00 79.81 107 ALA A C 1
ATOM 775 O O . ALA A 1 107 ? 8.476 6.269 -7.740 1.00 79.81 107 ALA A O 1
ATOM 776 N N . TYR A 1 108 ? 6.536 6.041 -8.868 1.00 86.38 108 TYR A N 1
ATOM 777 C CA . TYR A 1 108 ? 5.694 5.933 -7.677 1.00 86.38 108 TYR A CA 1
ATOM 778 C C . TYR A 1 108 ? 4.771 4.720 -7.697 1.00 86.38 108 TYR A C 1
ATOM 780 O O . TYR A 1 108 ? 4.175 4.366 -8.716 1.00 86.38 108 TYR A O 1
ATOM 788 N N . ARG A 1 109 ? 4.600 4.107 -6.527 1.00 88.31 109 ARG A N 1
ATOM 789 C CA . ARG A 1 109 ? 3.595 3.069 -6.281 1.00 88.31 109 ARG A CA 1
ATOM 790 C C . ARG A 1 109 ? 2.798 3.409 -5.032 1.00 88.31 109 ARG A C 1
ATOM 792 O O . ARG A 1 109 ? 3.387 3.655 -3.981 1.00 88.31 109 ARG A O 1
ATOM 799 N N . TYR A 1 110 ? 1.474 3.405 -5.136 1.00 91.62 110 TYR A N 1
ATOM 800 C CA . TYR A 1 110 ? 0.575 3.770 -4.044 1.00 91.62 110 TYR A CA 1
ATOM 801 C C . TYR A 1 110 ? -0.310 2.598 -3.640 1.00 91.62 110 TYR A C 1
ATOM 803 O O . TYR A 1 110 ? -1.078 2.090 -4.456 1.00 91.62 110 TYR A O 1
ATOM 811 N N . CYS A 1 111 ? -0.231 2.188 -2.375 1.00 93.25 111 CYS A N 1
ATOM 812 C CA . CYS A 1 111 ? -1.098 1.156 -1.810 1.00 93.25 111 CYS A CA 1
ATOM 813 C C . CYS A 1 111 ? -1.992 1.758 -0.729 1.00 93.25 111 CYS A C 1
ATOM 815 O O . CYS A 1 111 ? -1.492 2.226 0.295 1.00 93.25 111 CYS A O 1
ATOM 817 N N . ARG A 1 112 ? -3.311 1.752 -0.943 1.00 93.69 112 ARG A N 1
ATOM 818 C CA . ARG A 1 112 ? -4.294 2.318 -0.006 1.00 93.69 112 ARG A CA 1
ATOM 819 C C . ARG A 1 112 ? -5.003 1.233 0.799 1.00 93.69 112 ARG A C 1
ATOM 821 O O . ARG A 1 112 ? -5.491 0.256 0.232 1.00 93.69 112 ARG A O 1
ATOM 828 N N . ASN A 1 113 ? -5.150 1.459 2.101 1.00 94.50 113 ASN A N 1
ATOM 829 C CA . ASN A 1 113 ? -5.992 0.672 2.993 1.00 94.50 113 ASN A CA 1
ATOM 830 C C . ASN A 1 113 ? -7.358 1.349 3.205 1.00 94.50 113 ASN A C 1
ATOM 832 O O . ASN A 1 113 ? -7.464 2.361 3.894 1.00 94.50 113 ASN A O 1
ATOM 836 N N . THR A 1 114 ? -8.414 0.767 2.634 1.00 93.75 114 THR A N 1
ATOM 837 C CA . THR A 1 114 ? -9.812 1.208 2.808 1.00 93.75 114 THR A CA 1
ATOM 838 C C . THR A 1 114 ? -10.596 0.367 3.823 1.00 93.75 114 THR A C 1
ATOM 840 O O . THR A 1 114 ? -11.792 0.571 3.999 1.00 93.75 114 THR A O 1
ATOM 843 N N . GLN A 1 115 ? -9.942 -0.584 4.494 1.00 95.88 115 GLN A N 1
ATOM 844 C CA . GLN A 1 115 ? -10.567 -1.562 5.394 1.00 95.88 115 GLN A CA 1
ATOM 845 C C . GLN A 1 115 ? -10.687 -1.060 6.844 1.00 95.88 115 GLN A C 1
ATOM 847 O O . GLN A 1 115 ? -11.306 -1.730 7.673 1.00 95.88 115 GLN A O 1
ATOM 852 N N . GLY A 1 116 ? -10.125 0.117 7.134 1.00 91.06 116 GLY A N 1
ATOM 853 C CA . GLY A 1 116 ? -10.224 0.818 8.412 1.00 91.06 116 GLY A CA 1
ATOM 854 C C . GLY A 1 116 ? -9.195 0.387 9.457 1.00 91.06 116 GLY A C 1
ATOM 855 O O . GLY A 1 116 ? -8.399 -0.535 9.258 1.00 91.06 116 GLY A O 1
ATOM 856 N N . ALA A 1 117 ? -9.234 1.065 10.600 1.00 93.81 117 ALA A N 1
ATOM 857 C CA . ALA A 1 117 ? -8.256 0.918 11.667 1.00 93.81 117 ALA A CA 1
ATOM 858 C C . ALA A 1 117 ? -8.089 -0.522 12.176 1.00 93.81 117 ALA A C 1
ATOM 860 O O . ALA A 1 117 ? -9.039 -1.291 12.325 1.00 93.81 117 ALA A O 1
ATOM 861 N N . GLY A 1 118 ? -6.846 -0.874 12.486 1.00 93.81 118 GLY A N 1
ATOM 862 C CA . GLY A 1 118 ? -6.427 -2.187 12.960 1.00 93.81 118 GLY A CA 1
ATOM 863 C C . GLY A 1 118 ? -6.249 -3.232 11.859 1.00 93.81 118 GLY A C 1
ATOM 864 O O . GLY A 1 118 ? -5.779 -4.330 12.158 1.00 93.81 118 GLY A O 1
ATOM 865 N N . THR A 1 119 ? -6.586 -2.921 10.606 1.00 96.38 119 THR A N 1
ATOM 866 C CA . THR A 1 119 ? -6.515 -3.882 9.502 1.00 96.38 119 THR A CA 1
ATOM 867 C C . THR A 1 119 ? -5.223 -3.766 8.707 1.00 96.38 119 THR A C 1
ATOM 869 O O . THR A 1 119 ? -4.651 -2.685 8.574 1.00 96.38 119 THR A O 1
ATOM 872 N N . TRP A 1 120 ? -4.797 -4.894 8.140 1.00 96.75 120 TRP A N 1
ATOM 873 C CA . TRP A 1 120 ? -3.765 -4.961 7.113 1.00 96.75 120 TRP A CA 1
ATOM 874 C C . TRP A 1 120 ? -4.402 -5.188 5.747 1.00 96.75 120 TRP A C 1
ATOM 876 O O . TRP A 1 120 ? -5.337 -5.982 5.606 1.00 96.75 120 TRP A O 1
ATOM 886 N N . VAL A 1 121 ? -3.855 -4.528 4.732 1.00 97.56 121 VAL A N 1
ATOM 887 C CA . VAL A 1 121 ? -4.119 -4.835 3.325 1.00 97.56 121 VAL A CA 1
ATOM 888 C C . VAL A 1 121 ? -2.824 -5.145 2.591 1.00 97.56 121 VAL A C 1
ATOM 890 O O . VAL A 1 121 ? -1.754 -4.749 3.046 1.00 97.56 121 VAL A O 1
ATOM 893 N N . ARG A 1 122 ? -2.937 -5.814 1.445 1.00 96.50 122 ARG A N 1
ATOM 894 C CA . ARG A 1 122 ? -1.842 -6.117 0.524 1.00 96.50 122 ARG A CA 1
ATOM 895 C C . ARG A 1 122 ? -2.167 -5.611 -0.878 1.00 96.50 122 ARG A C 1
ATOM 897 O O . ARG A 1 122 ? -3.245 -5.906 -1.398 1.00 96.50 122 ARG A O 1
ATOM 904 N N . CYS A 1 123 ? -1.219 -4.918 -1.496 1.00 95.38 123 CYS A N 1
ATOM 905 C CA . CYS A 1 123 ? -1.203 -4.608 -2.922 1.00 95.38 123 CYS A CA 1
ATOM 906 C C . CYS A 1 123 ? -0.124 -5.448 -3.608 1.00 95.38 123 CYS A C 1
ATOM 908 O O . CYS A 1 123 ? 0.981 -5.556 -3.080 1.00 95.38 123 CYS A O 1
ATOM 910 N N . ASN A 1 124 ? -0.455 -6.036 -4.758 1.00 94.12 124 ASN A N 1
ATOM 911 C CA . ASN A 1 124 ? 0.508 -6.706 -5.627 1.00 94.12 124 ASN A CA 1
ATOM 912 C C . ASN A 1 124 ? 0.801 -5.796 -6.812 1.00 94.12 124 ASN A C 1
ATOM 914 O O . ASN A 1 124 ? -0.106 -5.531 -7.599 1.00 94.12 124 ASN A O 1
ATOM 918 N N . PHE A 1 125 ? 2.031 -5.311 -6.909 1.00 87.94 125 PHE A N 1
ATOM 919 C CA . PHE A 1 125 ? 2.431 -4.440 -8.005 1.00 87.94 125 PHE A CA 1
ATOM 920 C C . PHE A 1 125 ? 3.108 -5.182 -9.151 1.00 87.94 125 PHE A C 1
ATOM 922 O O . PHE A 1 125 ? 3.266 -4.550 -10.193 1.00 87.94 125 PHE A O 1
ATOM 929 N N . ASP A 1 126 ? 3.488 -6.454 -8.958 1.00 84.56 126 ASP A N 1
ATOM 930 C CA . ASP A 1 126 ? 4.183 -7.281 -9.958 1.00 84.56 126 ASP A CA 1
ATOM 931 C C . ASP A 1 126 ? 5.296 -6.476 -10.655 1.00 84.56 126 ASP A C 1
ATOM 933 O O . ASP A 1 126 ? 5.288 -6.260 -11.871 1.00 84.56 126 ASP A O 1
ATOM 937 N N . TRP A 1 127 ? 6.161 -5.838 -9.852 1.00 76.75 127 TRP A N 1
ATOM 938 C CA . TRP A 1 127 ? 7.114 -4.874 -10.388 1.00 76.75 127 TRP A CA 1
ATOM 939 C C . TRP A 1 127 ? 8.299 -5.583 -11.033 1.00 76.75 127 TRP A C 1
ATOM 941 O O . TRP A 1 127 ? 8.836 -6.563 -10.539 1.00 76.75 127 TRP A O 1
ATOM 951 N N . SER A 1 128 ? 8.767 -5.026 -12.144 1.00 68.38 128 SER A N 1
ATOM 952 C CA . SER A 1 128 ? 9.950 -5.537 -12.825 1.00 68.38 128 SER A CA 1
ATOM 953 C C . SER A 1 128 ? 11.195 -5.411 -11.941 1.00 68.38 128 SER A C 1
ATOM 955 O O . SER A 1 128 ? 11.661 -4.300 -11.674 1.00 68.38 128 SER A O 1
ATOM 957 N N . GLU A 1 129 ? 11.801 -6.540 -11.565 1.00 65.38 129 GLU A N 1
ATOM 958 C CA . GLU A 1 129 ? 13.121 -6.571 -10.911 1.00 65.38 129 GLU A CA 1
ATOM 959 C C . GLU A 1 129 ? 14.236 -6.003 -11.812 1.00 65.38 129 GLU A C 1
ATOM 961 O O . GLU A 1 129 ? 15.299 -5.610 -11.336 1.00 65.38 129 GLU A O 1
ATOM 966 N N . ALA A 1 130 ? 13.992 -5.902 -13.124 1.00 62.19 130 ALA A N 1
ATOM 967 C CA . ALA A 1 130 ? 14.914 -5.290 -14.078 1.00 62.19 130 ALA A CA 1
ATOM 968 C C . ALA A 1 130 ? 14.842 -3.749 -14.105 1.00 62.19 130 ALA A C 1
ATOM 970 O O . ALA A 1 130 ? 15.568 -3.131 -14.888 1.00 62.19 130 ALA A O 1
ATOM 971 N N . GLY A 1 131 ? 13.967 -3.128 -13.300 1.00 52.81 131 GLY A N 1
ATOM 972 C CA . GLY A 1 131 ? 13.835 -1.672 -13.206 1.00 52.81 131 GLY A CA 1
ATOM 973 C C . GLY A 1 131 ? 13.265 -1.009 -14.464 1.00 52.81 131 GLY A C 1
ATOM 974 O O . GLY A 1 131 ? 13.661 0.109 -14.787 1.00 52.81 131 GLY A O 1
ATOM 975 N N . ARG A 1 132 ? 12.391 -1.703 -15.202 1.00 45.69 132 ARG A N 1
ATOM 976 C CA . ARG A 1 132 ? 11.782 -1.231 -16.460 1.00 45.69 132 ARG A CA 1
ATOM 977 C C . ARG A 1 132 ? 10.277 -1.110 -16.332 1.00 45.69 132 ARG A C 1
ATOM 979 O O . ARG A 1 132 ? 9.690 -2.052 -15.756 1.00 45.69 132 ARG A O 1
#

Sequence (132 aa):
MRSRRGAGKRVRGAFLAFVMTAVAVFAAPTPSMADGDLYFVGCEGSYASCLIGTKVGLPSGQCMTASASYGSTQVCIEYSGDYVYVRDGLADGRSAMARIDSELGLAYRYCRNTQGAGTWVRCNFDWSEAGR

Foldseek 3Di:
DDDDDDDDDDDDDPPPPPPPPPPPPPPPPDPPPPPPPPVCVPCVDPLEAEDEFAWDDDDDAAKDADPPVQRLWIWGADPVQQKIKIARADQPQDKTKDWDADPFARGIYIYIYPPGHPTMGMDRPVDDPNRD